Protein AF-A0A7J4JL92-F1 (afdb_monomer_lite)

Foldseek 3Di:
DDDDDDDDDPDDCVVVVVVVPDPDDDDDDDPVVVVVLVVQDPDDPDDSVNSVVVVVVVVCCCPPPNPADPVRVVVVVVVVVCVVVVNDDDPVRVCVVVVD

Sequence (100 aa):
MPKPEHTGLNIPKYTKVYVMYMDVCTIRLHRKTKSHLDQYREYRNESYDEVVMKLVGIAKAAKDEPELSREAVEKIEAARKRIKAGDFVTEEEARKRLGL

pLDDT: mean 81.3, std 16.71, range [44.97, 98.25]

Secondary structure (DSSP, 8-state):
------------HHHHHHHTT---------HHHHHHHHHT-SSTT--HHHHHHHHHHHHHHHHHS-SS-HHHHHHHHHHHHHHHTT----HHHHHHHHT-

Structure (mmCIF, N/CA/C/O backbone):
data_AF-A0A7J4JL92-F1
#
_entry.id   AF-A0A7J4JL92-F1
#
loop_
_atom_site.group_PDB
_atom_site.id
_atom_site.type_symbol
_atom_site.label_atom_id
_atom_site.label_alt_id
_atom_site.label_comp_id
_atom_site.label_asym_id
_atom_site.label_entity_id
_atom_site.label_seq_id
_atom_site.pdbx_PDB_ins_code
_atom_site.Cartn_x
_atom_site.Cartn_y
_atom_site.Cartn_z
_atom_site.occupancy
_atom_site.B_iso_or_equiv
_atom_site.auth_seq_id
_atom_site.auth_comp_id
_atom_site.auth_asym_id
_atom_site.auth_atom_id
_atom_site.pdbx_PDB_model_num
ATOM 1 N N . MET A 1 1 ? 42.500 -8.728 -56.931 1.00 47.31 1 MET A N 1
ATOM 2 C CA . MET A 1 1 ? 42.437 -7.602 -55.973 1.00 47.31 1 MET A CA 1
ATOM 3 C C . MET A 1 1 ? 41.630 -8.049 -54.760 1.00 47.31 1 MET A C 1
ATOM 5 O O . MET A 1 1 ? 40.512 -8.510 -54.972 1.00 47.31 1 MET A O 1
ATOM 9 N N . PRO A 1 2 ? 42.175 -7.999 -53.533 1.00 44.97 2 PRO A N 1
ATOM 10 C CA . PRO A 1 2 ? 41.418 -8.303 -52.320 1.00 44.97 2 PRO A CA 1
ATOM 11 C C . PRO A 1 2 ? 40.474 -7.136 -51.976 1.00 44.97 2 PRO A C 1
ATOM 13 O O . PRO A 1 2 ? 40.817 -5.978 -52.208 1.00 44.97 2 PRO A O 1
ATOM 16 N N . LYS A 1 3 ? 39.278 -7.434 -51.453 1.00 55.78 3 LYS A N 1
ATOM 17 C CA . LYS A 1 3 ? 38.342 -6.426 -50.922 1.00 55.78 3 LYS A CA 1
ATOM 18 C C . LYS A 1 3 ? 38.643 -6.208 -49.433 1.00 55.78 3 LYS A C 1
ATOM 20 O O . LYS A 1 3 ? 38.632 -7.206 -48.714 1.00 55.78 3 LYS A O 1
ATOM 25 N N . PRO A 1 4 ? 38.858 -4.973 -48.946 1.00 49.81 4 PRO A N 1
ATOM 26 C CA . PRO A 1 4 ? 38.977 -4.742 -47.516 1.00 49.81 4 PRO A CA 1
ATOM 27 C C . PRO A 1 4 ? 37.587 -4.597 -46.877 1.00 49.81 4 PRO A C 1
ATOM 29 O O . PRO A 1 4 ? 36.812 -3.707 -47.216 1.00 49.81 4 PRO A O 1
ATOM 32 N N . GLU A 1 5 ? 37.273 -5.594 -46.054 1.00 47.97 5 GLU A N 1
ATOM 33 C CA . GLU A 1 5 ? 36.961 -5.511 -44.618 1.00 47.97 5 GLU A CA 1
ATOM 34 C C . GLU A 1 5 ? 35.959 -4.456 -44.111 1.00 47.97 5 GLU A C 1
ATOM 36 O O . GLU A 1 5 ? 36.089 -3.248 -44.295 1.00 47.97 5 GLU A O 1
ATOM 41 N N . HIS A 1 6 ? 34.955 -4.977 -43.398 1.00 51.84 6 HIS A N 1
ATOM 42 C CA . HIS A 1 6 ? 33.843 -4.260 -42.790 1.00 51.84 6 HIS A CA 1
ATOM 43 C C . HIS A 1 6 ? 34.307 -3.147 -41.842 1.00 51.84 6 HIS A C 1
ATOM 45 O O . HIS A 1 6 ? 34.940 -3.390 -40.816 1.00 51.84 6 HIS A O 1
ATOM 51 N N . THR A 1 7 ? 33.901 -1.921 -42.161 1.00 45.56 7 THR A N 1
ATOM 52 C CA . THR A 1 7 ? 34.012 -0.746 -41.303 1.00 45.56 7 THR A CA 1
ATOM 53 C C . THR A 1 7 ? 33.189 -0.944 -40.029 1.00 45.56 7 THR A C 1
ATOM 55 O O . THR A 1 7 ? 31.958 -0.937 -40.041 1.00 45.56 7 THR A O 1
ATOM 58 N N . GLY A 1 8 ? 33.884 -1.129 -38.906 1.00 51.22 8 GLY A N 1
ATOM 59 C CA . GLY A 1 8 ? 33.280 -1.120 -37.579 1.00 51.22 8 GLY A CA 1
ATOM 60 C C . GLY A 1 8 ? 32.589 0.218 -37.314 1.00 51.22 8 GLY A C 1
ATOM 61 O O . GLY A 1 8 ? 33.203 1.279 -37.425 1.00 51.22 8 GLY A O 1
ATOM 62 N N . LEU A 1 9 ? 31.302 0.167 -36.967 1.00 48.09 9 LEU A N 1
ATOM 63 C CA . LEU A 1 9 ? 30.561 1.320 -36.467 1.00 48.09 9 LEU A CA 1
ATOM 64 C C . LEU A 1 9 ? 31.293 1.890 -35.244 1.00 48.09 9 LEU A C 1
ATOM 66 O O . LEU A 1 9 ? 31.464 1.205 -34.236 1.00 48.09 9 LEU A O 1
ATOM 70 N N . ASN A 1 10 ? 31.727 3.146 -35.341 1.00 58.69 10 ASN A N 1
ATOM 71 C CA . ASN A 1 10 ? 32.307 3.906 -34.239 1.00 58.69 10 ASN A CA 1
ATOM 72 C C . ASN A 1 10 ? 31.206 4.211 -33.213 1.00 58.69 10 ASN A C 1
ATOM 74 O O . ASN A 1 10 ? 30.539 5.242 -33.285 1.00 58.69 10 ASN A O 1
ATOM 78 N N . ILE A 1 11 ? 30.969 3.268 -32.302 1.00 54.00 11 ILE A N 1
ATOM 79 C CA . ILE A 1 11 ? 30.010 3.432 -31.210 1.00 54.00 11 ILE A CA 1
ATOM 80 C C . ILE A 1 11 ? 30.675 4.308 -30.134 1.00 54.00 11 ILE A C 1
ATOM 82 O O . ILE A 1 11 ? 31.715 3.908 -29.597 1.00 54.00 11 ILE A O 1
ATOM 86 N N . PRO A 1 12 ? 30.127 5.493 -29.802 1.00 50.41 12 PRO A N 1
ATOM 87 C CA . PRO A 1 12 ? 30.734 6.403 -28.837 1.00 50.41 12 PRO A CA 1
ATOM 88 C C . PRO A 1 12 ? 30.977 5.722 -27.483 1.00 50.41 12 PRO A C 1
ATOM 90 O O . PRO A 1 12 ? 30.086 5.088 -26.917 1.00 50.41 12 PRO A O 1
ATOM 93 N N . LYS A 1 13 ? 32.182 5.897 -26.923 1.00 52.75 13 LYS A N 1
ATOM 94 C CA . LYS A 1 13 ? 32.614 5.293 -25.643 1.00 52.75 13 LYS A CA 1
ATOM 95 C C . LYS A 1 13 ? 31.690 5.615 -24.458 1.00 52.75 13 LYS A C 1
ATOM 97 O O . LYS A 1 13 ? 31.677 4.868 -23.484 1.00 52.75 13 LYS A O 1
ATOM 102 N N . TYR A 1 14 ? 30.897 6.682 -24.554 1.00 51.22 14 TYR A N 1
ATOM 103 C CA . TYR A 1 14 ? 29.968 7.128 -23.515 1.00 51.22 14 TYR A CA 1
ATOM 104 C C . TYR A 1 14 ? 28.892 6.089 -23.180 1.00 51.22 14 TYR A C 1
ATOM 106 O O . TYR A 1 14 ? 28.572 5.905 -22.009 1.00 51.22 14 TYR A O 1
ATOM 114 N N . THR A 1 15 ? 28.395 5.339 -24.170 1.00 52.47 15 THR A N 1
ATOM 115 C CA . THR A 1 15 ? 27.396 4.285 -23.927 1.00 52.47 15 THR A CA 1
ATOM 116 C C . THR A 1 15 ? 27.966 3.175 -23.046 1.00 52.47 15 THR A C 1
ATOM 118 O O . THR A 1 15 ? 27.277 2.644 -22.183 1.00 52.47 15 THR A O 1
ATOM 121 N N . LYS A 1 16 ? 29.251 2.850 -23.217 1.00 48.38 16 LYS A N 1
ATOM 122 C CA . LYS A 1 16 ? 29.905 1.753 -22.494 1.00 48.38 16 LYS A CA 1
ATOM 123 C C . LYS A 1 16 ? 30.160 2.086 -21.020 1.00 48.38 16 LYS A C 1
ATOM 125 O O . LYS A 1 16 ? 30.116 1.191 -20.186 1.00 48.38 16 LYS A O 1
ATOM 130 N N . VAL A 1 17 ? 30.395 3.363 -20.705 1.00 54.97 17 VAL A N 1
ATOM 131 C CA . VAL A 1 17 ? 30.620 3.839 -19.328 1.00 54.97 17 VAL A CA 1
ATOM 132 C C . VAL A 1 17 ? 29.315 3.864 -18.525 1.00 54.97 17 VAL A C 1
ATOM 134 O O . VAL A 1 17 ? 29.315 3.461 -17.368 1.00 54.97 17 VAL A O 1
ATOM 137 N N . TYR A 1 18 ? 28.192 4.248 -19.143 1.00 54.50 18 TYR A N 1
ATOM 138 C CA . TYR A 1 18 ? 26.880 4.266 -18.477 1.00 54.50 18 TYR A CA 1
ATOM 139 C C . TYR A 1 18 ? 26.409 2.867 -18.048 1.00 54.50 18 TYR A C 1
ATOM 141 O O . TYR A 1 18 ? 25.836 2.696 -16.978 1.00 54.50 18 TYR A O 1
ATOM 149 N N . VAL A 1 19 ? 26.719 1.846 -18.851 1.00 51.97 19 VAL A N 1
ATOM 150 C CA . VAL A 1 19 ? 26.385 0.446 -18.545 1.00 51.97 19 VAL A CA 1
ATOM 151 C C . VAL A 1 19 ? 27.174 -0.090 -17.341 1.00 51.97 19 VAL A C 1
ATOM 153 O O . VAL A 1 19 ? 26.692 -0.981 -16.655 1.00 51.97 19 VAL A O 1
ATOM 156 N N . MET A 1 20 ? 28.358 0.459 -17.037 1.00 53.78 20 MET A N 1
ATOM 157 C CA . MET A 1 20 ? 29.190 0.010 -15.908 1.00 53.78 20 MET A CA 1
ATOM 158 C C . MET A 1 20 ? 28.665 0.438 -14.526 1.00 53.78 20 MET A C 1
ATOM 160 O O . MET A 1 20 ? 29.091 -0.142 -13.533 1.00 53.78 20 MET A O 1
ATOM 164 N N . TYR A 1 21 ? 27.776 1.436 -14.453 1.00 59.22 21 TYR A N 1
ATOM 165 C CA . TYR A 1 21 ? 27.301 2.040 -13.195 1.00 59.22 21 TYR A CA 1
ATOM 166 C C . TYR A 1 21 ? 25.807 1.837 -12.912 1.00 59.22 21 TYR A C 1
ATOM 168 O O . TYR A 1 21 ? 25.290 2.384 -11.941 1.00 59.22 21 TYR A O 1
ATOM 176 N N . MET A 1 22 ? 25.104 1.057 -13.730 1.00 62.66 22 MET A N 1
ATOM 177 C CA . MET A 1 22 ? 23.720 0.684 -13.458 1.00 62.66 22 MET A CA 1
ATOM 178 C C . MET A 1 22 ? 23.695 -0.784 -13.029 1.00 62.66 22 MET A C 1
ATOM 180 O O . MET A 1 22 ? 23.832 -1.678 -13.862 1.00 62.66 22 MET A O 1
ATOM 184 N N . ASP A 1 23 ? 23.546 -1.032 -11.728 1.00 81.56 23 ASP A N 1
ATOM 185 C CA . ASP A 1 23 ? 23.249 -2.369 -11.209 1.00 81.56 23 ASP A CA 1
ATOM 186 C C . ASP A 1 23 ? 21.794 -2.708 -11.565 1.00 81.56 23 ASP A C 1
ATOM 188 O O . ASP A 1 23 ? 20.860 -2.408 -10.824 1.00 81.56 23 ASP A O 1
ATOM 192 N N . VAL A 1 24 ? 21.586 -3.212 -12.786 1.00 83.94 24 VAL A N 1
ATOM 193 C CA . VAL A 1 24 ? 20.258 -3.541 -13.318 1.00 83.94 24 VAL A CA 1
ATOM 194 C C . VAL A 1 24 ? 20.128 -5.042 -13.465 1.00 83.94 24 VAL A C 1
ATOM 196 O O . VAL A 1 24 ? 20.944 -5.698 -14.114 1.00 83.94 24 VAL A O 1
ATOM 199 N N . CYS A 1 25 ? 19.029 -5.582 -12.953 1.00 87.25 25 CYS A N 1
ATOM 200 C CA . CYS A 1 25 ? 18.632 -6.957 -13.202 1.00 87.25 25 CYS A CA 1
ATOM 201 C C . CYS A 1 25 ? 17.344 -7.008 -14.034 1.00 87.25 25 CYS A C 1
ATOM 203 O O . CYS A 1 25 ? 16.543 -6.076 -14.056 1.00 87.25 25 CYS A O 1
ATOM 205 N N . THR A 1 26 ? 17.142 -8.111 -14.756 1.00 92.94 26 THR A N 1
ATOM 206 C CA . THR A 1 26 ? 15.896 -8.356 -15.493 1.00 92.94 26 THR A CA 1
ATOM 207 C C . THR A 1 26 ? 15.055 -9.378 -14.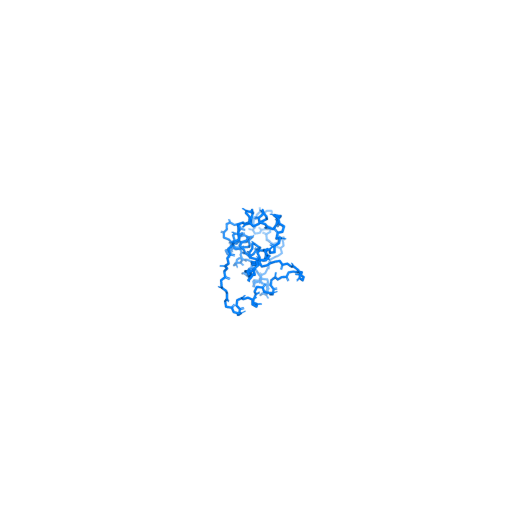746 1.00 92.94 26 THR A C 1
ATOM 209 O O . THR A 1 26 ? 15.501 -10.501 -14.517 1.00 92.94 26 THR A O 1
ATOM 212 N N . ILE A 1 27 ? 13.809 -9.022 -14.440 1.00 92.06 27 ILE A N 1
ATOM 213 C CA . ILE A 1 27 ? 12.816 -9.945 -13.886 1.00 92.06 27 ILE A CA 1
ATOM 214 C C . ILE A 1 27 ? 11.775 -10.302 -14.950 1.00 92.06 27 ILE A C 1
ATOM 216 O O . ILE A 1 27 ? 11.277 -9.444 -15.680 1.00 92.06 27 ILE A O 1
ATOM 220 N N . ARG A 1 28 ? 11.430 -11.588 -15.058 1.00 95.88 28 ARG A N 1
ATOM 221 C CA . ARG A 1 28 ? 10.349 -12.044 -15.943 1.00 95.88 28 ARG A CA 1
ATOM 222 C C . ARG A 1 28 ? 9.041 -12.064 -15.164 1.00 95.88 28 ARG A C 1
ATOM 224 O O . ARG A 1 28 ? 8.940 -12.732 -14.142 1.00 95.88 28 ARG A O 1
ATOM 231 N N . LEU A 1 29 ? 8.032 -11.370 -15.681 1.00 96.56 29 LEU A N 1
ATOM 232 C CA . LEU A 1 29 ? 6.706 -11.287 -15.074 1.00 96.56 29 LEU A CA 1
ATOM 233 C C . LEU A 1 29 ? 5.653 -11.894 -15.998 1.00 96.56 29 LEU A C 1
ATOM 235 O O . LEU A 1 29 ? 5.719 -11.762 -17.223 1.00 96.56 29 LEU A O 1
ATOM 239 N N . HIS A 1 30 ? 4.629 -12.513 -15.409 1.00 98.25 30 HIS A N 1
ATOM 240 C CA . HIS A 1 30 ? 3.408 -12.806 -16.151 1.00 98.25 30 HIS A CA 1
ATOM 241 C C . HIS A 1 30 ? 2.737 -11.501 -16.590 1.00 98.25 30 HIS A C 1
ATOM 243 O O . HIS A 1 30 ? 2.741 -10.507 -15.861 1.00 98.25 30 HIS A O 1
ATOM 249 N N . ARG A 1 31 ? 2.081 -11.524 -17.760 1.00 97.94 31 ARG A N 1
ATOM 250 C CA . ARG A 1 31 ? 1.360 -10.354 -18.296 1.00 97.94 31 ARG A CA 1
ATOM 251 C C . ARG A 1 31 ? 0.357 -9.783 -17.293 1.00 97.94 31 ARG A C 1
ATOM 253 O O . ARG A 1 31 ? 0.310 -8.575 -17.121 1.00 97.94 31 ARG A O 1
ATOM 260 N N . LYS A 1 32 ? -0.370 -10.652 -16.582 1.00 98.12 32 LYS A N 1
ATOM 261 C CA . LYS A 1 32 ? -1.323 -10.254 -15.535 1.00 98.12 32 LYS A CA 1
ATOM 262 C C . LYS A 1 32 ? -0.649 -9.466 -14.406 1.00 98.12 32 LYS A C 1
ATOM 264 O O . LYS A 1 32 ? -1.144 -8.415 -14.025 1.00 98.12 32 LYS A O 1
ATOM 269 N N . THR A 1 33 ? 0.499 -9.935 -13.915 1.00 97.12 33 THR A N 1
ATOM 270 C CA . THR A 1 33 ? 1.272 -9.239 -12.875 1.00 97.12 33 THR A CA 1
ATOM 271 C C . THR A 1 33 ? 1.744 -7.873 -13.361 1.00 97.12 33 THR A C 1
ATOM 273 O O . THR A 1 33 ? 1.580 -6.884 -12.656 1.00 97.12 33 THR A O 1
ATOM 276 N N . LYS A 1 34 ? 2.256 -7.793 -14.595 1.00 96.56 34 LYS A N 1
ATOM 277 C CA . LYS A 1 34 ? 2.651 -6.524 -15.221 1.00 96.56 34 LYS A CA 1
ATOM 278 C C . LYS A 1 34 ? 1.467 -5.555 -15.343 1.00 96.56 34 LYS A C 1
ATOM 280 O O . LYS A 1 34 ? 1.626 -4.379 -15.049 1.00 96.56 34 LYS A O 1
ATOM 285 N N . SER A 1 35 ? 0.277 -6.046 -15.697 1.00 97.00 35 SER A N 1
ATOM 286 C CA . SER A 1 35 ? -0.944 -5.230 -15.739 1.00 97.00 35 SER A CA 1
ATOM 287 C C . SER A 1 35 ? -1.384 -4.724 -14.366 1.00 97.00 35 SER A C 1
ATOM 289 O O . SER A 1 35 ? -1.918 -3.627 -14.285 1.00 97.00 35 SER A O 1
ATOM 291 N N . HIS A 1 36 ? -1.155 -5.477 -13.286 1.00 96.19 36 HIS A N 1
ATOM 292 C CA . HIS A 1 36 ? -1.384 -4.956 -11.936 1.00 96.19 36 HIS A CA 1
ATOM 293 C C . HIS A 1 36 ? -0.368 -3.861 -11.586 1.00 96.19 36 HIS A C 1
ATOM 295 O O . HIS A 1 36 ? -0.758 -2.824 -11.070 1.00 96.19 36 HIS A O 1
ATOM 301 N N . LEU A 1 37 ? 0.915 -4.043 -11.925 1.00 95.81 37 LEU A N 1
ATOM 302 C CA . LEU A 1 37 ? 1.936 -3.005 -11.721 1.00 95.81 37 LEU A CA 1
ATOM 303 C C . LEU A 1 37 ? 1.611 -1.709 -12.476 1.00 95.81 37 LEU A C 1
ATOM 305 O O . LEU A 1 37 ? 1.857 -0.628 -11.953 1.00 95.81 37 LEU A O 1
ATOM 309 N N . ASP A 1 38 ? 1.005 -1.804 -13.663 1.00 95.50 38 ASP A N 1
ATOM 310 C CA . ASP A 1 38 ? 0.562 -0.630 -14.425 1.00 95.50 38 ASP A CA 1
ATOM 311 C C . ASP A 1 38 ? -0.461 0.228 -13.659 1.00 95.50 38 ASP A C 1
ATOM 313 O O . ASP A 1 38 ? -0.469 1.444 -13.826 1.00 95.50 38 ASP A O 1
ATOM 317 N N . GLN A 1 39 ? -1.300 -0.383 -12.815 1.00 96.00 39 GLN A N 1
ATOM 318 C CA . GLN A 1 39 ? -2.326 0.321 -12.032 1.00 96.00 39 GLN A CA 1
ATOM 319 C C . GLN A 1 39 ? -1.739 1.116 -10.861 1.00 96.00 39 GLN A C 1
ATOM 321 O O . GLN A 1 39 ? -2.386 2.036 -10.374 1.00 96.00 39 GLN A O 1
ATOM 326 N N . TYR A 1 40 ? -0.526 0.774 -10.418 1.00 95.56 40 TYR A N 1
ATOM 327 C CA . TYR A 1 40 ? 0.170 1.465 -9.328 1.00 95.56 40 TYR A CA 1
ATOM 328 C C . TYR A 1 40 ? 1.030 2.643 -9.807 1.00 95.56 40 TYR A C 1
ATOM 330 O O . TYR A 1 40 ? 1.704 3.278 -8.994 1.00 95.56 40 TYR A O 1
ATOM 338 N N . ARG A 1 41 ? 1.029 2.935 -11.115 1.00 96.00 41 ARG A N 1
ATOM 339 C CA . ARG A 1 41 ? 1.731 4.097 -11.664 1.00 96.00 41 ARG A CA 1
ATOM 340 C C . ARG A 1 41 ? 0.938 5.369 -11.379 1.00 96.00 41 ARG A C 1
ATOM 342 O O . A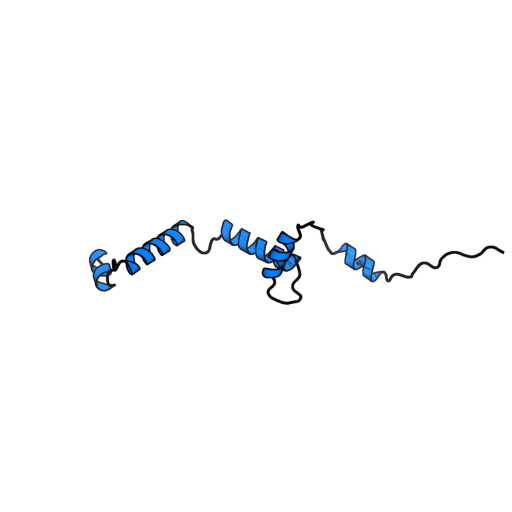RG A 1 41 ? -0.230 5.461 -11.742 1.00 96.00 41 ARG A O 1
ATOM 349 N N . GLU A 1 42 ? 1.582 6.362 -10.784 1.00 95.12 42 GLU A N 1
ATOM 350 C CA . GLU A 1 42 ? 0.961 7.653 -10.453 1.00 95.12 42 GLU A CA 1
ATOM 351 C C . GLU A 1 42 ? 1.048 8.647 -11.614 1.00 95.12 42 GLU A C 1
ATOM 353 O O . GLU A 1 42 ? 0.190 9.514 -11.778 1.00 95.12 42 GLU A O 1
ATOM 358 N N . TYR A 1 43 ? 2.063 8.503 -12.466 1.00 94.62 43 TYR A N 1
ATOM 359 C CA . TYR A 1 43 ? 2.269 9.353 -13.630 1.00 94.62 43 TYR A CA 1
ATOM 360 C C . TYR A 1 43 ? 2.763 8.549 -14.836 1.00 94.62 43 TYR A C 1
ATOM 362 O O . TYR A 1 43 ? 3.342 7.466 -14.732 1.00 94.62 43 TYR A O 1
ATOM 370 N N . ARG A 1 44 ? 2.527 9.096 -16.034 1.00 88.00 44 ARG A N 1
ATOM 371 C CA . ARG A 1 44 ? 2.686 8.388 -17.319 1.00 88.00 44 ARG A CA 1
ATOM 372 C C . ARG A 1 44 ? 4.083 7.800 -17.557 1.00 88.00 44 ARG A C 1
ATOM 374 O O . ARG A 1 44 ? 4.202 6.804 -18.273 1.00 88.00 44 ARG A O 1
ATOM 381 N N . ASN A 1 45 ? 5.119 8.405 -16.981 1.00 93.50 45 ASN A N 1
ATOM 382 C CA . ASN A 1 45 ? 6.523 8.073 -17.236 1.00 93.50 45 ASN A CA 1
ATOM 383 C C . ASN A 1 45 ? 7.225 7.412 -16.039 1.00 93.50 45 ASN A C 1
ATOM 385 O O . ASN A 1 45 ? 8.432 7.227 -16.096 1.00 93.50 45 ASN A O 1
ATOM 389 N N . GLU A 1 46 ? 6.485 7.020 -14.999 1.00 94.62 46 GLU A N 1
ATOM 390 C CA . GLU A 1 46 ? 7.055 6.342 -13.827 1.00 94.62 46 GLU A CA 1
ATOM 391 C C . GLU A 1 46 ? 7.640 4.979 -14.210 1.00 94.62 46 GLU A C 1
ATOM 393 O O . GLU A 1 46 ? 6.978 4.200 -14.903 1.00 94.62 46 GLU A O 1
ATOM 398 N N . SER A 1 47 ? 8.866 4.677 -13.801 1.00 94.88 47 SER A N 1
ATOM 399 C CA . SER A 1 47 ? 9.510 3.403 -14.121 1.00 94.88 47 SER A CA 1
ATOM 400 C C . SER A 1 47 ? 8.950 2.245 -13.282 1.00 94.88 47 SER A C 1
ATOM 402 O O . SER A 1 47 ? 8.383 2.433 -12.206 1.00 94.88 47 SER A O 1
ATOM 404 N N . TYR A 1 48 ? 9.116 1.005 -13.760 1.00 94.94 48 TYR A N 1
ATOM 405 C CA . TYR A 1 48 ? 8.748 -0.164 -12.950 1.00 94.94 48 TYR A CA 1
ATOM 406 C C . TYR A 1 48 ? 9.629 -0.317 -11.712 1.00 94.94 48 TYR A C 1
ATOM 408 O O . TYR A 1 48 ? 9.155 -0.867 -10.726 1.00 94.94 48 TYR A O 1
ATOM 416 N N . ASP A 1 49 ? 10.873 0.160 -11.756 1.00 93.75 49 ASP A N 1
ATOM 417 C CA . ASP A 1 49 ? 11.771 0.136 -10.601 1.00 93.75 49 ASP A CA 1
ATOM 418 C C . ASP A 1 49 ? 11.226 1.023 -9.474 1.00 93.75 49 ASP A C 1
ATOM 420 O O . ASP A 1 49 ? 11.041 0.555 -8.355 1.00 93.75 49 ASP A O 1
ATOM 424 N N . GLU A 1 50 ? 10.809 2.252 -9.799 1.00 94.94 50 GLU A N 1
ATOM 425 C CA . GLU A 1 50 ? 10.148 3.155 -8.847 1.00 94.94 50 GLU A CA 1
ATOM 426 C C . GLU A 1 50 ? 8.870 2.542 -8.266 1.00 94.94 50 GLU A C 1
ATOM 428 O O . GLU A 1 50 ? 8.685 2.524 -7.049 1.00 94.94 50 GLU A O 1
ATOM 433 N N . VAL A 1 51 ? 8.005 1.973 -9.114 1.00 96.50 51 VAL A N 1
ATOM 434 C CA . VAL A 1 51 ? 6.770 1.311 -8.661 1.00 96.50 51 VAL A CA 1
ATOM 435 C C . VAL A 1 51 ? 7.083 0.152 -7.713 1.00 96.50 51 VAL A C 1
ATOM 437 O O . VAL A 1 51 ? 6.461 0.033 -6.658 1.00 96.50 51 VAL A O 1
ATOM 440 N N . VAL A 1 52 ? 8.051 -0.700 -8.060 1.00 95.31 52 VAL A N 1
ATOM 441 C CA . VAL A 1 52 ? 8.462 -1.834 -7.222 1.00 95.31 52 VAL A CA 1
ATOM 442 C C . VAL A 1 52 ? 9.042 -1.342 -5.898 1.00 95.31 52 VAL A C 1
ATOM 444 O O . VAL A 1 52 ? 8.658 -1.859 -4.851 1.00 95.31 52 VAL A O 1
ATOM 447 N N . MET A 1 53 ? 9.889 -0.315 -5.911 1.00 94.56 53 MET A N 1
ATOM 448 C CA . MET A 1 53 ? 10.479 0.259 -4.701 1.00 94.56 53 MET A CA 1
ATOM 449 C C . MET A 1 53 ? 9.426 0.873 -3.773 1.00 94.56 53 MET A C 1
ATOM 451 O O . MET A 1 53 ? 9.482 0.644 -2.563 1.00 94.56 53 MET A O 1
ATOM 455 N N . LYS A 1 54 ? 8.410 1.561 -4.315 1.00 94.81 54 LYS A N 1
ATOM 456 C CA . LYS A 1 54 ? 7.259 2.033 -3.524 1.00 94.81 54 LYS A CA 1
ATOM 457 C C . LYS A 1 54 ? 6.522 0.871 -2.860 1.00 94.81 54 LYS A C 1
ATOM 459 O O . LYS A 1 54 ? 6.268 0.909 -1.658 1.00 94.81 54 LYS A O 1
ATOM 464 N N . LEU A 1 55 ? 6.215 -0.184 -3.618 1.00 94.44 55 LEU A N 1
ATOM 465 C CA . LEU A 1 55 ? 5.523 -1.367 -3.095 1.00 94.44 55 LEU A CA 1
ATOM 466 C C . LEU A 1 55 ? 6.340 -2.081 -2.008 1.00 94.44 55 LEU A C 1
ATOM 468 O O . LEU A 1 55 ? 5.776 -2.500 -0.999 1.00 94.44 55 LEU A O 1
ATOM 472 N N . VAL A 1 56 ? 7.661 -2.183 -2.178 1.00 93.12 56 VAL A N 1
ATOM 473 C CA . VAL A 1 56 ? 8.573 -2.721 -1.157 1.00 93.12 56 VAL A CA 1
ATOM 474 C C . VAL A 1 56 ? 8.564 -1.844 0.094 1.00 93.12 56 VAL A C 1
ATOM 476 O O . VAL A 1 56 ? 8.484 -2.376 1.200 1.00 93.12 56 VAL A O 1
ATOM 479 N N . GLY A 1 57 ? 8.588 -0.519 -0.066 1.00 90.56 57 GLY A N 1
ATOM 480 C CA . GLY A 1 57 ? 8.478 0.434 1.039 1.00 90.56 57 GLY A CA 1
ATOM 481 C C . GLY A 1 57 ? 7.190 0.249 1.841 1.00 90.56 57 GLY A C 1
ATOM 482 O O . GLY A 1 57 ? 7.247 0.109 3.060 1.00 90.56 57 GLY A O 1
ATOM 483 N N . ILE A 1 58 ? 6.045 0.144 1.159 1.00 88.19 58 ILE A N 1
ATOM 484 C CA . ILE A 1 58 ? 4.741 -0.119 1.789 1.00 88.19 58 ILE A CA 1
ATOM 485 C C . ILE A 1 58 ? 4.753 -1.466 2.519 1.00 88.19 58 ILE A C 1
ATOM 487 O O . ILE A 1 58 ? 4.329 -1.551 3.669 1.00 88.19 58 ILE A O 1
ATOM 491 N N . ALA A 1 59 ? 5.253 -2.525 1.876 1.00 88.31 59 ALA A N 1
ATOM 492 C CA . ALA A 1 59 ? 5.312 -3.853 2.482 1.00 88.31 59 ALA A CA 1
ATOM 493 C C . ALA A 1 59 ? 6.211 -3.882 3.729 1.00 88.31 59 ALA A C 1
ATOM 495 O O . ALA A 1 59 ? 5.886 -4.560 4.705 1.00 88.31 59 ALA A O 1
ATOM 496 N N . LYS A 1 60 ? 7.321 -3.134 3.711 1.00 84.19 60 LYS A N 1
ATOM 497 C CA . LYS A 1 60 ? 8.221 -2.985 4.856 1.00 84.19 60 LYS A CA 1
ATOM 498 C C . LYS A 1 60 ? 7.565 -2.191 5.982 1.00 84.19 60 LYS A C 1
ATOM 500 O O . LYS A 1 60 ? 7.555 -2.670 7.109 1.00 84.19 60 LYS A O 1
ATOM 505 N N . ALA A 1 61 ? 6.963 -1.042 5.678 1.00 83.19 61 ALA A N 1
ATOM 506 C CA . ALA A 1 61 ? 6.240 -0.236 6.660 1.00 83.19 61 ALA A CA 1
ATOM 507 C C . ALA A 1 61 ? 5.120 -1.052 7.322 1.00 83.19 61 ALA A C 1
ATOM 509 O O . ALA A 1 61 ? 5.057 -1.142 8.539 1.00 83.19 61 ALA A O 1
ATOM 510 N N . ALA A 1 62 ? 4.322 -1.781 6.540 1.00 81.06 62 ALA A N 1
ATOM 511 C CA . ALA A 1 62 ? 3.268 -2.645 7.071 1.00 81.06 62 ALA A CA 1
ATOM 512 C C . ALA A 1 62 ? 3.781 -3.768 7.995 1.00 81.06 62 ALA A C 1
ATOM 514 O O . ALA A 1 62 ? 3.014 -4.291 8.806 1.00 81.06 62 ALA A O 1
ATOM 515 N N . LYS A 1 63 ? 5.049 -4.172 7.855 1.00 77.69 63 LYS A N 1
ATOM 516 C CA . LYS A 1 63 ? 5.675 -5.214 8.673 1.00 77.69 63 LYS A CA 1
ATOM 517 C C . LYS A 1 63 ? 6.342 -4.650 9.927 1.00 77.69 63 LYS A C 1
ATOM 519 O O . LYS A 1 63 ? 6.153 -5.216 11.000 1.00 77.69 63 LYS A O 1
ATOM 524 N N . ASP A 1 64 ? 7.133 -3.593 9.771 1.00 77.81 64 ASP A N 1
ATOM 525 C CA . ASP A 1 64 ? 8.040 -3.091 10.806 1.00 77.81 64 ASP A CA 1
ATOM 526 C C . ASP A 1 64 ? 7.406 -1.944 11.621 1.00 77.81 64 ASP A C 1
ATOM 528 O O . ASP A 1 64 ? 7.630 -1.853 12.825 1.00 77.81 64 ASP A O 1
ATOM 532 N N . GLU A 1 65 ? 6.567 -1.113 10.992 1.00 72.00 65 GLU A N 1
ATOM 533 C CA . GLU A 1 65 ? 5.909 0.062 11.5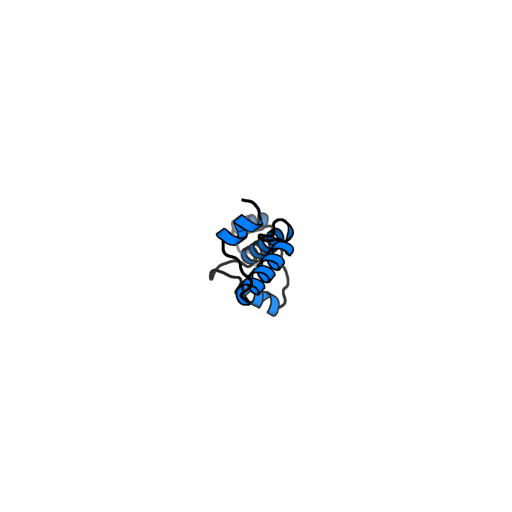89 1.00 72.00 65 GLU A CA 1
ATOM 534 C C . GLU A 1 65 ? 4.467 0.200 11.064 1.00 72.00 65 GLU A C 1
ATOM 536 O O . GLU A 1 65 ? 4.149 1.119 10.303 1.00 72.00 65 GLU A O 1
ATOM 541 N N . PRO A 1 66 ? 3.567 -0.737 11.405 1.00 73.50 66 PRO A N 1
ATOM 542 C CA . PRO A 1 66 ? 2.194 -0.644 10.939 1.00 73.50 66 PRO A CA 1
ATOM 543 C C . PRO A 1 66 ? 1.535 0.608 11.536 1.00 73.50 66 PRO A C 1
ATOM 545 O O . PRO A 1 66 ? 1.511 0.763 12.756 1.00 73.50 66 PRO A O 1
ATOM 548 N N . GLU A 1 67 ? 0.953 1.471 10.690 1.00 69.88 67 GLU A N 1
ATOM 549 C CA . GLU A 1 67 ? 0.236 2.692 11.121 1.00 69.88 67 GLU A CA 1
ATOM 550 C C . GLU A 1 67 ? -0.801 2.401 12.217 1.00 69.88 67 GLU A C 1
ATOM 552 O O . GLU A 1 67 ? -1.027 3.205 13.120 1.00 69.88 67 GLU A O 1
ATOM 557 N N . LEU A 1 68 ? -1.414 1.218 12.154 1.00 74.44 68 LEU A N 1
ATOM 558 C CA . LEU A 1 68 ? -2.247 0.655 13.202 1.00 74.44 68 LEU A CA 1
ATOM 559 C C . LEU A 1 68 ? -1.877 -0.813 13.386 1.00 74.44 68 LEU A C 1
ATOM 561 O O . LEU A 1 68 ? -1.846 -1.583 12.423 1.00 74.44 68 LEU A O 1
ATOM 565 N N . SER A 1 69 ? -1.664 -1.236 14.633 1.00 77.94 69 SER A N 1
ATOM 566 C CA . SER A 1 69 ? -1.599 -2.665 14.928 1.00 77.94 69 SER A CA 1
ATOM 567 C C . SER A 1 69 ? -2.911 -3.336 14.505 1.00 77.94 69 SER A C 1
ATOM 569 O O . SER A 1 69 ? -3.978 -2.716 14.519 1.00 77.94 69 SER A O 1
ATOM 571 N N . ARG A 1 70 ? -2.865 -4.626 14.150 1.00 74.44 70 ARG A N 1
ATOM 572 C CA . ARG A 1 70 ? -4.089 -5.391 13.842 1.00 74.44 70 ARG A CA 1
ATOM 573 C C . ARG A 1 70 ? -5.121 -5.282 14.968 1.00 74.44 70 ARG A C 1
ATOM 575 O O . ARG A 1 70 ? -6.296 -5.063 14.705 1.00 74.44 70 ARG A O 1
ATOM 582 N N . GLU A 1 71 ? -4.653 -5.322 16.214 1.00 78.81 71 GLU A N 1
ATOM 583 C CA . GLU A 1 71 ? -5.479 -5.111 17.405 1.00 78.81 71 GLU A CA 1
ATOM 584 C C . GLU A 1 71 ? -6.144 -3.721 17.422 1.00 78.81 71 GLU A C 1
ATOM 586 O O . GLU A 1 71 ? -7.315 -3.596 17.780 1.00 78.81 71 GLU A O 1
ATOM 591 N N . ALA A 1 72 ? -5.432 -2.663 17.023 1.00 83.19 72 ALA A N 1
ATOM 592 C CA . ALA A 1 72 ? -6.001 -1.321 16.938 1.00 83.19 72 ALA A CA 1
ATOM 593 C C . ALA A 1 72 ? -7.098 -1.236 15.865 1.00 83.19 72 ALA A C 1
ATOM 595 O O . ALA A 1 72 ? -8.154 -0.657 16.126 1.00 83.19 72 ALA A O 1
ATOM 596 N N . VAL A 1 73 ? -6.899 -1.864 14.701 1.00 84.44 73 VAL A N 1
ATOM 597 C CA . VAL A 1 73 ? -7.927 -1.954 13.648 1.00 84.44 73 VAL A CA 1
ATOM 598 C C . VAL A 1 73 ? -9.175 -2.674 14.168 1.00 84.44 73 VAL A C 1
ATOM 600 O O . VAL A 1 73 ? -10.281 -2.147 14.049 1.00 84.44 73 VAL A O 1
ATOM 603 N N . GLU A 1 74 ? -9.007 -3.822 14.827 1.00 86.62 74 GLU A N 1
ATOM 604 C CA . GLU A 1 74 ? -10.114 -4.584 15.421 1.00 86.62 74 GLU A CA 1
ATOM 605 C C . GLU A 1 74 ? -10.876 -3.772 16.480 1.00 86.62 74 GLU A C 1
ATOM 607 O O . GLU A 1 74 ? -12.112 -3.747 16.489 1.00 86.62 74 GLU A O 1
ATOM 612 N N . LYS A 1 75 ? -10.159 -3.045 17.347 1.00 88.06 75 LYS A N 1
ATOM 613 C CA . LYS A 1 75 ? -10.767 -2.164 18.358 1.00 88.06 75 LYS A CA 1
ATOM 614 C C . LYS A 1 75 ? -11.552 -1.019 17.725 1.00 88.06 75 LYS A C 1
ATOM 616 O O . LYS A 1 75 ? -12.652 -0.714 18.195 1.00 88.06 75 LYS A O 1
ATOM 621 N N . ILE A 1 76 ? -11.028 -0.406 16.663 1.00 89.94 76 ILE A N 1
ATOM 622 C CA . ILE A 1 76 ? -11.721 0.651 15.916 1.00 89.94 76 ILE A CA 1
ATOM 623 C C . ILE A 1 76 ? -12.996 0.092 15.280 1.00 89.94 76 ILE A C 1
ATOM 625 O O . ILE A 1 76 ? -14.065 0.688 15.420 1.00 89.94 76 ILE A O 1
ATOM 629 N N . GLU A 1 77 ? -12.936 -1.073 14.634 1.00 91.25 77 GLU A N 1
ATOM 630 C CA . GLU A 1 77 ? -14.122 -1.708 14.055 1.00 91.25 77 GLU A CA 1
ATOM 631 C C . GLU A 1 77 ? -15.182 -2.042 15.112 1.00 91.25 77 GLU A C 1
ATOM 633 O O . GLU A 1 77 ? -16.369 -1.762 14.914 1.00 91.25 77 GLU A O 1
ATOM 638 N N . ALA A 1 78 ? -14.767 -2.591 16.256 1.00 91.00 78 ALA A N 1
ATOM 639 C CA . ALA A 1 78 ? -15.660 -2.889 17.371 1.00 91.00 78 ALA A CA 1
ATOM 640 C C . ALA A 1 78 ? -16.299 -1.617 17.955 1.00 91.00 78 ALA A C 1
ATOM 642 O O . ALA A 1 78 ? -17.494 -1.604 18.258 1.00 91.00 78 ALA A O 1
ATOM 643 N N . ALA A 1 79 ? -15.537 -0.527 18.085 1.00 90.12 79 ALA A N 1
ATOM 644 C CA . ALA A 1 79 ? -16.063 0.769 18.509 1.00 90.12 79 ALA A CA 1
ATOM 645 C C . ALA A 1 79 ? -17.095 1.320 17.510 1.00 90.12 79 ALA A C 1
ATOM 647 O O . ALA A 1 79 ? -18.183 1.728 17.915 1.00 90.12 79 ALA A O 1
ATOM 648 N N . ARG A 1 80 ? -16.819 1.250 16.200 1.00 91.75 80 ARG A N 1
ATOM 649 C CA . ARG A 1 80 ? -17.765 1.688 15.157 1.00 91.75 80 ARG A CA 1
ATOM 650 C C . ARG A 1 80 ? -19.062 0.879 15.171 1.00 91.75 80 ARG A C 1
ATOM 652 O O . ARG A 1 80 ? -20.132 1.452 14.969 1.00 91.75 80 ARG A O 1
ATOM 659 N N . LYS A 1 81 ? -18.992 -0.432 15.433 1.00 93.81 81 LYS A N 1
ATOM 660 C CA . LYS A 1 81 ? -20.180 -1.291 15.583 1.00 93.81 81 LYS A CA 1
ATOM 661 C C . LYS A 1 81 ? -21.042 -0.875 16.778 1.00 93.81 81 LYS A C 1
A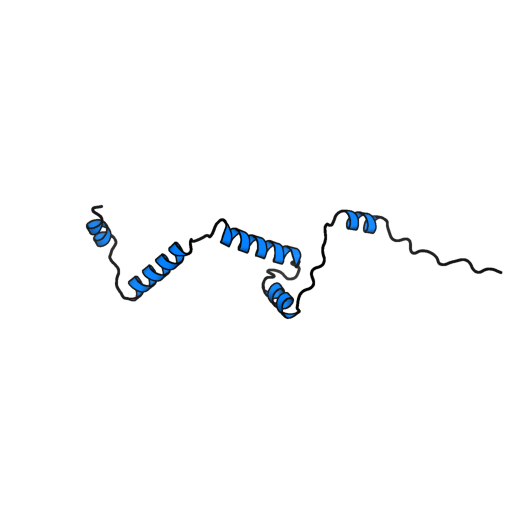TOM 663 O O . LYS A 1 81 ? -22.252 -0.766 16.610 1.00 93.81 81 LYS A O 1
ATOM 668 N N . ARG A 1 82 ? -20.431 -0.596 17.936 1.00 91.56 82 ARG A N 1
ATOM 669 C CA . ARG A 1 82 ? -21.139 -0.126 19.143 1.00 91.56 82 ARG A CA 1
ATOM 670 C C . ARG A 1 82 ? -21.866 1.196 18.909 1.00 91.56 82 ARG A C 1
ATOM 672 O O . ARG A 1 82 ? -23.072 1.266 19.114 1.00 91.56 82 ARG A O 1
ATOM 679 N N . ILE A 1 83 ? -21.177 2.183 18.330 1.00 89.12 83 ILE A N 1
ATOM 680 C CA . ILE A 1 83 ? -21.782 3.478 17.975 1.00 89.12 83 ILE A CA 1
ATOM 681 C C . ILE A 1 83 ? -22.973 3.282 17.031 1.00 89.12 83 ILE A C 1
ATOM 683 O O . ILE A 1 83 ? -24.044 3.838 17.256 1.00 89.12 83 ILE A O 1
ATOM 687 N N . LYS A 1 84 ? -22.819 2.450 15.992 1.00 90.44 84 LYS A N 1
ATOM 688 C CA . LYS A 1 84 ? -23.904 2.165 15.042 1.00 90.44 84 LYS A CA 1
ATOM 689 C C . LYS A 1 84 ? -25.106 1.472 15.699 1.00 90.44 84 LYS A C 1
ATOM 691 O O . LYS A 1 84 ? -26.228 1.671 15.248 1.00 90.44 84 LYS A O 1
ATOM 696 N N . ALA A 1 85 ? -24.877 0.672 16.737 1.00 92.12 85 ALA A N 1
ATOM 697 C CA . ALA A 1 85 ? -25.926 0.019 17.516 1.00 92.12 85 ALA A CA 1
ATOM 698 C C . ALA A 1 85 ? -26.600 0.952 18.543 1.00 92.12 85 ALA A C 1
ATOM 700 O O . ALA A 1 85 ? -27.512 0.516 19.239 1.00 92.12 85 ALA A O 1
ATOM 701 N N . GLY A 1 86 ? -26.167 2.215 18.646 1.00 88.81 86 GLY A N 1
ATOM 702 C CA . GLY A 1 86 ? -26.645 3.153 19.664 1.00 88.81 86 GLY A CA 1
ATOM 703 C C . GLY A 1 86 ? -26.029 2.928 21.048 1.00 88.81 86 GLY A C 1
ATOM 704 O O . GLY A 1 86 ? -26.440 3.574 22.004 1.00 88.81 86 GLY A O 1
ATOM 705 N N . ASP A 1 87 ? -25.037 2.041 21.159 1.00 86.69 87 ASP A N 1
ATOM 706 C CA . ASP A 1 87 ? -24.288 1.780 22.387 1.00 86.69 87 ASP A CA 1
ATOM 707 C C . ASP A 1 87 ? -23.103 2.752 22.473 1.00 86.69 87 ASP A C 1
ATOM 709 O O . ASP A 1 87 ? -21.963 2.443 22.111 1.00 86.69 87 ASP A O 1
ATOM 713 N N . PHE A 1 88 ? -23.404 3.986 22.873 1.00 86.06 88 PHE A N 1
ATOM 714 C CA . PHE A 1 88 ? -22.421 5.027 23.144 1.00 86.06 88 PHE A CA 1
ATOM 715 C C . PHE A 1 88 ? -22.795 5.783 24.418 1.00 86.06 88 PHE A C 1
ATOM 717 O O . PHE A 1 88 ? -23.946 5.797 24.843 1.00 86.06 88 PHE A O 1
ATOM 724 N N . VAL A 1 89 ? -21.795 6.402 25.03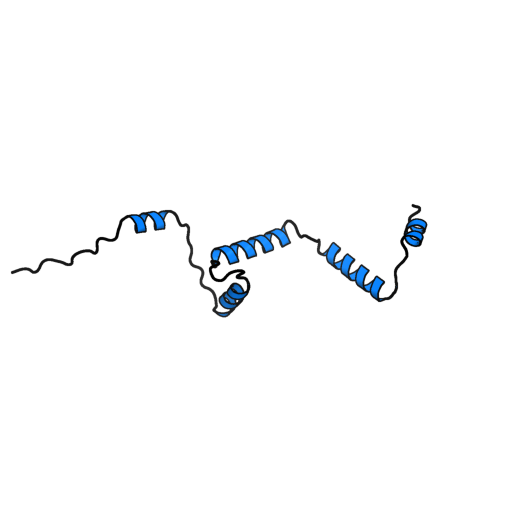4 1.00 87.56 89 VAL A N 1
ATOM 725 C CA . VAL A 1 89 ? -21.966 7.268 26.202 1.00 87.56 89 VAL A CA 1
ATOM 726 C C . VAL A 1 89 ? -21.511 8.667 25.850 1.00 87.56 89 VAL A C 1
ATOM 728 O O . VAL A 1 89 ? -20.637 8.841 24.995 1.00 87.56 89 VAL A O 1
ATOM 731 N N . THR A 1 90 ? -22.092 9.663 26.507 1.00 88.81 90 THR A N 1
ATOM 732 C CA . THR A 1 90 ? -21.592 11.034 26.392 1.00 88.81 90 THR A CA 1
ATOM 733 C C . THR A 1 90 ? -20.263 11.177 27.131 1.00 88.81 90 THR A C 1
ATOM 735 O O . THR A 1 90 ? -19.898 10.355 27.977 1.00 88.81 90 THR A O 1
ATOM 738 N N . GLU A 1 91 ? -19.519 12.235 26.819 1.00 89.44 91 GLU A N 1
ATOM 739 C CA . GLU A 1 91 ? -18.262 12.538 27.505 1.00 89.44 91 GLU A CA 1
ATOM 740 C C . GLU A 1 91 ? -18.467 12.705 29.020 1.00 89.44 91 GLU A C 1
ATOM 742 O O . GLU A 1 91 ? -17.703 12.149 29.807 1.00 89.44 91 GLU A O 1
ATOM 747 N N . GLU A 1 92 ? -19.543 13.381 29.439 1.00 91.94 92 GLU A N 1
ATOM 748 C CA . GLU A 1 92 ? -19.890 13.567 30.855 1.00 91.94 92 GLU A CA 1
ATOM 749 C C . GLU A 1 92 ? -20.157 12.233 31.570 1.00 91.94 92 GLU A C 1
ATOM 751 O O . GLU A 1 92 ? -19.660 11.991 32.674 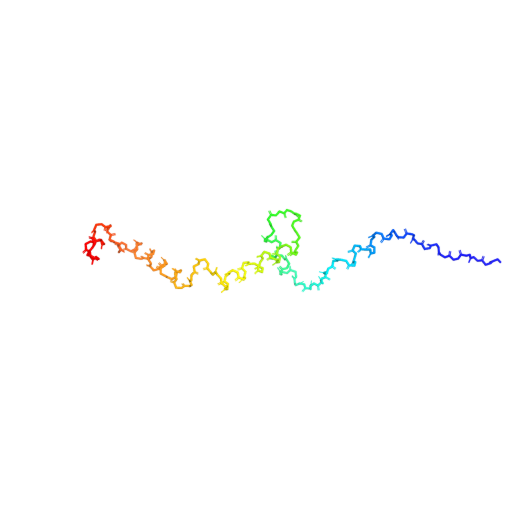1.00 91.94 92 GLU A O 1
ATOM 756 N N . GLU A 1 93 ? -20.904 11.327 30.931 1.00 88.88 93 GLU A N 1
ATOM 757 C CA . GLU A 1 93 ? -21.181 9.993 31.467 1.00 88.88 93 GLU A CA 1
ATOM 758 C C . GLU A 1 93 ? -19.918 9.134 31.548 1.00 88.88 93 GLU A C 1
ATOM 760 O O . GLU A 1 93 ? -19.712 8.426 32.539 1.00 88.88 93 GLU A O 1
ATOM 765 N N . ALA A 1 94 ? -19.060 9.198 30.528 1.00 90.38 94 ALA A N 1
ATOM 766 C CA . ALA A 1 94 ? -17.784 8.495 30.510 1.00 90.38 94 ALA A CA 1
ATOM 767 C C . ALA A 1 94 ? -16.872 8.984 31.639 1.00 90.38 94 ALA A C 1
ATOM 769 O O . ALA A 1 94 ? -16.310 8.174 32.378 1.00 90.38 94 ALA A O 1
ATOM 770 N N . ARG A 1 95 ? -16.786 10.304 31.823 1.00 91.12 95 ARG A N 1
ATOM 771 C CA . ARG A 1 95 ? -15.977 10.941 32.859 1.00 91.12 95 ARG A CA 1
ATOM 772 C C . ARG A 1 95 ? -16.417 10.512 34.261 1.00 91.12 95 ARG A C 1
ATOM 774 O O . ARG A 1 95 ? -15.594 10.063 35.056 1.00 91.12 95 ARG A O 1
ATOM 781 N N . LYS A 1 96 ? -17.732 10.495 34.509 1.00 93.00 96 LYS A N 1
ATOM 782 C CA . LYS A 1 96 ? -18.321 9.999 35.764 1.00 93.00 96 LYS A CA 1
ATOM 783 C C . LYS A 1 96 ? -18.027 8.515 36.017 1.00 93.00 96 LYS A C 1
ATOM 785 O O . LYS A 1 96 ? -17.758 8.139 37.154 1.00 93.00 96 LYS A O 1
ATOM 790 N N . ARG A 1 97 ? -18.063 7.666 34.979 1.00 90.75 97 ARG A N 1
ATOM 791 C CA . ARG A 1 97 ? -17.748 6.223 35.085 1.00 90.75 97 ARG A CA 1
ATOM 792 C C . ARG A 1 97 ? -16.267 5.952 35.349 1.00 90.75 97 ARG A C 1
ATOM 794 O O . ARG A 1 97 ? -15.950 4.958 35.993 1.00 90.75 97 ARG A O 1
ATOM 801 N N . LEU A 1 98 ? -15.385 6.814 34.849 1.00 90.62 98 LEU A N 1
ATOM 802 C CA . LEU A 1 98 ? -13.934 6.699 35.010 1.00 90.62 98 LEU A CA 1
ATOM 803 C C . LEU A 1 98 ? -13.401 7.420 36.261 1.00 90.62 98 LEU A C 1
ATOM 805 O O . LEU A 1 98 ? -12.214 7.309 36.550 1.00 90.62 98 LEU A O 1
ATOM 809 N N . GLY A 1 99 ? -14.260 8.123 37.009 1.00 90.00 99 GLY A N 1
ATOM 810 C CA . GLY A 1 99 ? -13.874 8.849 38.224 1.00 90.00 99 GLY A CA 1
ATOM 811 C C . GLY A 1 99 ? -13.019 10.095 37.962 1.00 90.00 99 GLY A C 1
ATOM 812 O O . GLY A 1 99 ? -12.191 10.441 38.803 1.00 90.00 99 GLY A O 1
ATOM 813 N N . LEU A 1 100 ? -13.191 10.724 36.793 1.00 79.56 100 LEU A N 1
ATOM 814 C CA . LEU A 1 100 ? -12.444 11.900 36.320 1.00 79.56 100 LEU A CA 1
ATOM 815 C C . LEU A 1 100 ? -13.226 13.215 36.467 1.00 79.56 100 LEU A C 1
ATOM 817 O O . LEU A 1 100 ? -14.459 13.177 36.653 1.00 79.56 100 LEU A O 1
#

Radius of gyration: 29.58 Å; chains: 1; bounding box: 69×26×94 Å